Protein AF-A0AAF0PJK8-F1 (afdb_monomer_lite)

Sequence (120 aa):
MSDEDPFEDSVPDDWTVLGPFRVLKEPDWMTGTDLQIIDALGRGLTLSPTIISDNTDKSREAISRRLSTLQAAGYVEKTGRGRYEITEKGMEFLEGRVLPNDDDWAINPDDDRANEENGE

Structure (mmCIF, N/CA/C/O backbone):
data_AF-A0AAF0PJK8-F1
#
_entry.id   AF-A0AAF0PJK8-F1
#
loop_
_atom_site.group_PDB
_atom_site.id
_atom_site.type_symbol
_atom_site.label_atom_id
_atom_site.label_alt_id
_atom_site.label_comp_id
_atom_site.label_asym_id
_atom_site.label_entity_id
_atom_site.label_seq_id
_atom_site.pdbx_PDB_ins_code
_atom_site.Cartn_x
_atom_site.Cartn_y
_atom_site.Cartn_z
_atom_site.occupancy
_atom_site.B_iso_or_equiv
_atom_site.auth_seq_id
_atom_site.auth_comp_id
_atom_site.auth_asym_id
_atom_site.auth_atom_id
_atom_site.pdbx_PDB_model_num
ATOM 1 N N . MET A 1 1 ? 33.435 -13.560 -31.813 1.00 39.81 1 MET A N 1
ATOM 2 C CA . MET A 1 1 ? 32.019 -13.949 -31.861 1.00 39.81 1 MET A CA 1
ATOM 3 C C . MET A 1 1 ? 31.360 -13.167 -30.757 1.00 39.81 1 MET A C 1
ATOM 5 O O . MET A 1 1 ? 31.846 -13.254 -29.640 1.00 39.81 1 MET A O 1
ATOM 9 N N . SER A 1 2 ? 30.417 -12.297 -31.097 1.00 48.19 2 SER A N 1
ATOM 10 C CA . SER A 1 2 ? 29.588 -11.642 -30.092 1.00 48.19 2 SER A CA 1
ATOM 11 C C . SER A 1 2 ? 28.671 -12.724 -29.541 1.00 48.19 2 SER A C 1
ATOM 13 O O . SER A 1 2 ? 27.986 -13.368 -30.333 1.00 48.19 2 SER A O 1
ATOM 15 N N . ASP A 1 3 ? 28.740 -12.987 -28.241 1.00 48.09 3 ASP A N 1
ATOM 16 C CA . ASP A 1 3 ? 27.721 -13.768 -27.549 1.00 48.09 3 ASP A CA 1
ATOM 17 C C . ASP A 1 3 ? 26.437 -12.931 -27.599 1.00 48.09 3 ASP A C 1
ATOM 19 O O . ASP A 1 3 ? 26.247 -12.018 -26.800 1.00 48.09 3 ASP A O 1
ATOM 23 N N . GLU A 1 4 ? 25.635 -13.132 -28.646 1.00 52.12 4 GLU A N 1
ATOM 24 C CA . GLU A 1 4 ? 24.274 -12.605 -28.709 1.00 52.12 4 GLU A CA 1
ATOM 25 C C . GLU A 1 4 ? 23.478 -13.332 -27.628 1.00 52.12 4 GLU A C 1
ATOM 27 O O . GLU A 1 4 ? 23.353 -14.560 -27.659 1.00 52.12 4 GLU A O 1
ATOM 32 N N . ASP A 1 5 ? 23.018 -12.568 -26.638 1.00 52.47 5 ASP A N 1
ATOM 33 C CA . ASP A 1 5 ? 22.211 -13.073 -25.537 1.00 52.47 5 ASP A CA 1
ATOM 34 C C . ASP A 1 5 ? 20.893 -13.619 -26.119 1.00 52.47 5 ASP A C 1
ATOM 36 O O . ASP A 1 5 ? 20.098 -12.854 -26.674 1.00 52.47 5 ASP A O 1
ATOM 40 N N . PRO A 1 6 ? 20.637 -14.939 -26.033 1.00 50.00 6 PRO A N 1
ATOM 41 C CA . PRO A 1 6 ? 19.478 -15.566 -26.663 1.00 50.00 6 PRO A CA 1
ATOM 42 C C . PRO A 1 6 ? 18.135 -15.127 -26.054 1.00 50.00 6 PRO A C 1
ATOM 44 O O . PRO A 1 6 ? 17.085 -15.555 -26.539 1.00 50.00 6 PRO A O 1
ATOM 47 N N . PHE A 1 7 ? 18.145 -14.286 -25.015 1.00 50.12 7 PHE A N 1
ATOM 48 C CA . PHE A 1 7 ? 16.954 -13.752 -24.361 1.00 50.12 7 PHE A CA 1
ATOM 49 C C . PHE A 1 7 ? 16.657 -12.278 -24.687 1.00 50.12 7 PHE A C 1
ATOM 51 O O . PHE A 1 7 ? 15.643 -11.760 -24.211 1.00 50.12 7 PHE A O 1
ATOM 58 N N . GLU A 1 8 ? 17.463 -11.614 -25.527 1.00 51.12 8 GLU A N 1
ATOM 59 C CA . GLU A 1 8 ? 17.269 -10.198 -25.895 1.00 51.12 8 GLU A CA 1
ATOM 60 C C . GLU A 1 8 ? 15.934 -9.952 -26.634 1.00 51.12 8 GLU A C 1
ATOM 62 O O . GLU A 1 8 ? 15.289 -8.923 -26.439 1.00 51.12 8 GLU A O 1
ATOM 67 N N . ASP A 1 9 ? 15.446 -10.940 -27.391 1.00 49.88 9 ASP A N 1
ATOM 68 C CA . ASP A 1 9 ? 14.241 -10.825 -28.230 1.00 49.88 9 ASP A CA 1
ATOM 69 C C . ASP A 1 9 ? 12.909 -11.107 -27.504 1.00 49.88 9 ASP A C 1
ATOM 71 O O . ASP A 1 9 ? 11.842 -11.074 -28.123 1.00 49.88 9 ASP A O 1
ATOM 75 N N . SER A 1 10 ? 12.921 -11.397 -26.196 1.00 52.22 10 SER A N 1
ATOM 76 C CA . SER A 1 10 ? 11.698 -11.791 -25.479 1.00 52.22 10 SER A CA 1
ATOM 77 C C . SER A 1 10 ? 11.593 -11.243 -24.056 1.00 52.22 10 SER A C 1
ATOM 79 O O . SER A 1 10 ? 10.958 -11.863 -23.198 1.00 52.22 10 SER A O 1
ATOM 81 N N . VAL A 1 11 ? 12.177 -10.071 -23.800 1.00 53.16 11 VAL A N 1
ATOM 82 C CA . VAL A 1 11 ? 11.889 -9.299 -22.586 1.00 53.16 11 VAL A CA 1
ATOM 83 C C . VAL A 1 11 ? 10.479 -8.708 -22.726 1.00 53.16 11 VAL A C 1
ATOM 85 O O . VAL A 1 11 ? 10.236 -7.955 -23.670 1.00 53.16 11 VAL A O 1
ATOM 88 N N . PRO A 1 12 ? 9.515 -9.036 -21.843 1.00 57.56 12 PRO A N 1
ATOM 89 C CA . PRO A 1 12 ? 8.220 -8.362 -21.849 1.00 57.56 12 PRO A CA 1
ATOM 90 C C . PRO A 1 12 ? 8.421 -6.845 -21.707 1.00 57.56 12 PRO A C 1
ATOM 92 O O . PRO A 1 12 ? 9.233 -6.429 -20.887 1.00 57.56 12 PRO A O 1
ATOM 95 N N . ASP A 1 13 ? 7.661 -6.020 -22.439 1.00 57.34 13 ASP A N 1
ATOM 96 C CA . ASP A 1 13 ? 7.760 -4.536 -22.439 1.00 57.34 13 ASP A CA 1
ATOM 97 C C . ASP A 1 13 ? 7.747 -3.883 -21.037 1.00 57.34 13 ASP A C 1
ATOM 99 O O . ASP A 1 13 ? 8.120 -2.721 -20.861 1.00 57.34 13 ASP A O 1
ATOM 103 N N . ASP A 1 14 ? 7.279 -4.621 -20.034 1.00 53.59 14 ASP A N 1
ATOM 104 C CA . ASP A 1 14 ? 7.175 -4.196 -18.644 1.00 53.59 14 ASP A CA 1
ATOM 105 C C . ASP A 1 14 ? 8.470 -4.421 -17.839 1.00 53.59 14 ASP A C 1
ATOM 107 O O . ASP A 1 14 ? 8.496 -4.177 -16.639 1.00 53.59 14 ASP A O 1
ATOM 111 N N . TRP A 1 15 ? 9.536 -4.973 -18.429 1.00 56.81 15 TRP A N 1
ATOM 112 C CA . TRP A 1 15 ? 10.755 -5.373 -17.713 1.00 56.81 15 TRP A CA 1
ATOM 113 C C . TRP A 1 15 ? 11.955 -4.557 -18.212 1.00 56.81 15 TRP A C 1
ATOM 115 O O . TRP A 1 15 ? 12.200 -4.431 -19.408 1.00 56.81 15 TRP A O 1
ATOM 125 N N . THR A 1 16 ? 12.723 -3.984 -17.286 1.00 59.72 16 THR A N 1
ATOM 126 C CA . THR A 1 16 ?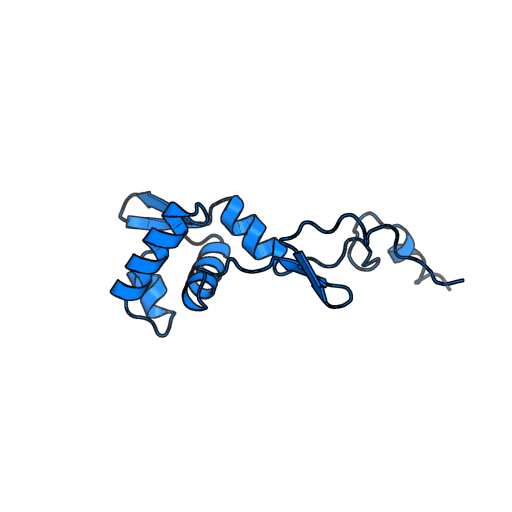 13.998 -3.303 -17.563 1.00 59.72 16 THR A CA 1
ATOM 127 C C . THR A 1 16 ? 15.157 -4.175 -17.092 1.00 59.72 16 THR A C 1
ATOM 129 O O . THR A 1 16 ? 15.151 -4.653 -15.959 1.00 59.72 16 THR A O 1
ATOM 132 N N . VAL A 1 17 ? 16.176 -4.348 -17.936 1.00 58.03 17 VAL A N 1
ATOM 133 C CA . VAL A 1 17 ? 17.398 -5.091 -17.589 1.00 58.03 17 VAL A CA 1
ATOM 134 C C . VAL A 1 17 ? 18.459 -4.121 -17.061 1.00 58.03 17 VAL A C 1
ATOM 136 O O . VAL A 1 17 ? 18.898 -3.221 -17.777 1.00 58.03 17 VAL A O 1
ATOM 139 N N . LEU A 1 18 ? 18.877 -4.295 -15.803 1.00 54.44 18 LEU A N 1
ATOM 140 C CA . LEU A 1 18 ? 19.973 -3.553 -15.167 1.00 54.44 18 LEU A CA 1
ATOM 141 C C . LEU A 1 18 ? 21.077 -4.526 -14.728 1.00 54.44 18 LEU A C 1
ATOM 143 O O . LEU A 1 18 ? 21.164 -4.906 -13.561 1.00 54.44 18 LEU A O 1
ATOM 147 N N . GLY A 1 19 ? 21.943 -4.928 -15.662 1.00 60.72 19 GLY A N 1
ATOM 148 C CA . GLY A 1 19 ? 22.983 -5.925 -15.379 1.00 60.72 19 GLY A CA 1
ATOM 149 C C . GLY A 1 19 ? 22.359 -7.288 -15.034 1.00 60.72 19 GLY A C 1
ATOM 150 O O . GLY A 1 19 ? 21.500 -7.731 -15.789 1.00 60.72 19 GLY A O 1
ATOM 151 N N . PRO A 1 20 ? 22.724 -7.948 -13.914 1.00 54.28 20 PRO A N 1
ATOM 152 C CA . PRO A 1 20 ? 22.163 -9.248 -13.527 1.00 54.28 20 PRO A CA 1
ATOM 153 C C . PRO A 1 20 ? 20.779 -9.137 -12.860 1.00 54.28 20 PRO A C 1
ATOM 155 O O . PRO A 1 20 ? 20.336 -10.077 -12.210 1.00 54.28 20 PRO A O 1
ATOM 158 N N . PHE A 1 21 ? 20.107 -7.986 -12.959 1.00 52.41 21 PHE A N 1
ATOM 159 C CA . PHE A 1 21 ? 18.809 -7.758 -12.332 1.00 52.41 21 PHE A CA 1
ATOM 160 C C . PHE A 1 21 ? 17.753 -7.447 -13.385 1.00 52.41 21 PHE A C 1
ATOM 162 O O . PHE A 1 21 ? 17.919 -6.539 -14.208 1.00 52.41 21 PHE A O 1
ATOM 169 N N . ARG A 1 22 ? 16.635 -8.172 -13.314 1.00 55.22 22 ARG A N 1
ATOM 170 C CA . ARG A 1 22 ? 15.400 -7.823 -14.018 1.00 55.22 22 ARG A CA 1
ATOM 171 C C . ARG A 1 22 ? 14.554 -6.978 -13.076 1.00 55.22 22 ARG A C 1
ATOM 173 O O . ARG A 1 22 ? 14.274 -7.385 -11.953 1.00 55.22 22 ARG A O 1
ATOM 180 N N . VAL A 1 23 ? 14.181 -5.785 -13.522 1.00 58.12 23 VAL A N 1
ATOM 181 C CA . VAL A 1 23 ? 13.380 -4.841 -12.741 1.00 58.12 23 VAL A CA 1
ATOM 182 C C . VAL A 1 23 ? 12.052 -4.645 -13.449 1.00 58.12 23 VAL A C 1
ATOM 184 O O . VAL A 1 23 ? 12.025 -4.149 -14.576 1.00 58.12 23 VAL A O 1
ATOM 187 N N . LEU A 1 24 ? 10.948 -5.002 -12.790 1.00 62.72 24 LEU A N 1
ATOM 188 C CA . LEU A 1 24 ? 9.621 -4.593 -13.247 1.00 62.72 24 LEU A CA 1
ATOM 189 C C . LEU A 1 24 ? 9.554 -3.067 -13.351 1.00 62.72 24 LEU A C 1
ATOM 191 O O . LEU A 1 24 ? 9.859 -2.343 -12.397 1.00 62.72 24 LEU A O 1
ATOM 195 N N . LYS A 1 25 ? 9.133 -2.576 -14.512 1.00 66.56 25 LYS A N 1
ATOM 196 C CA . LYS A 1 25 ? 8.840 -1.171 -14.726 1.00 66.56 25 LYS A CA 1
ATOM 197 C C . LYS A 1 25 ? 7.614 -0.825 -13.890 1.00 66.56 25 LYS A C 1
ATOM 199 O O . LYS A 1 25 ? 6.530 -1.374 -14.048 1.00 66.56 25 LYS A O 1
ATOM 204 N N . GLU A 1 26 ? 7.793 0.101 -12.957 1.00 72.94 26 GLU A N 1
ATOM 205 C CA . GLU A 1 26 ? 6.671 0.605 -12.176 1.00 72.94 26 GLU A CA 1
ATOM 206 C C . GLU A 1 26 ? 5.661 1.268 -13.130 1.00 72.94 26 GLU A C 1
ATOM 208 O O . GLU A 1 26 ? 6.067 2.069 -13.979 1.00 72.94 26 GLU A O 1
ATOM 213 N N . PRO A 1 27 ? 4.351 0.977 -13.015 1.00 81.94 27 PRO A N 1
ATOM 214 C CA . PRO A 1 27 ? 3.357 1.647 -13.837 1.00 81.94 27 PRO A CA 1
ATOM 215 C C . PRO A 1 27 ? 3.434 3.167 -13.670 1.00 81.94 27 PRO A C 1
ATOM 217 O O . PRO A 1 27 ? 3.516 3.652 -12.544 1.00 81.94 27 PRO A O 1
ATOM 220 N N . ASP A 1 28 ? 3.292 3.929 -14.757 1.00 83.19 28 ASP A N 1
ATOM 221 C CA . ASP A 1 28 ? 3.483 5.395 -14.763 1.00 83.19 28 ASP A CA 1
ATOM 222 C C . ASP A 1 28 ? 2.568 6.173 -13.783 1.00 83.19 28 ASP A C 1
ATOM 224 O O . ASP A 1 28 ? 2.790 7.349 -13.493 1.00 83.19 28 ASP A O 1
ATOM 228 N N . TRP A 1 29 ? 1.506 5.538 -13.276 1.00 87.81 29 TRP A N 1
ATOM 229 C CA . TRP A 1 29 ? 0.577 6.108 -12.293 1.00 87.81 29 TRP A CA 1
ATOM 230 C C . TRP A 1 29 ? 0.978 5.845 -10.830 1.00 87.81 29 TRP A C 1
ATOM 232 O O . TRP A 1 29 ? 0.402 6.459 -9.912 1.00 87.81 29 TRP A O 1
ATOM 242 N N . MET A 1 30 ? 1.906 4.912 -10.591 1.00 91.94 30 MET A N 1
ATOM 243 C CA . MET A 1 30 ? 2.435 4.639 -9.261 1.00 91.94 30 MET A CA 1
ATOM 244 C C . MET A 1 30 ? 3.316 5.792 -8.797 1.00 91.94 30 MET A C 1
ATOM 246 O O . MET A 1 30 ? 3.978 6.495 -9.552 1.00 91.94 30 MET A O 1
ATOM 250 N N . THR A 1 31 ? 3.282 6.005 -7.495 1.00 91.25 31 THR A N 1
ATOM 251 C CA . THR A 1 31 ? 4.060 7.010 -6.790 1.00 91.25 31 THR A CA 1
ATOM 252 C C . THR A 1 31 ? 4.893 6.313 -5.728 1.00 91.25 31 THR A C 1
ATOM 254 O O . THR A 1 31 ? 4.538 5.232 -5.261 1.00 91.25 31 THR A O 1
ATOM 257 N N . GLY A 1 32 ? 5.927 6.982 -5.216 1.00 89.44 32 GLY A N 1
ATOM 258 C CA . GLY A 1 32 ? 6.696 6.442 -4.089 1.00 89.44 32 GLY A CA 1
ATOM 259 C C . GLY A 1 32 ? 5.847 6.119 -2.848 1.00 89.44 32 GLY A C 1
ATOM 260 O O . GLY A 1 32 ? 6.225 5.268 -2.054 1.00 89.44 32 GLY A O 1
ATOM 261 N N . THR A 1 33 ? 4.671 6.743 -2.687 1.00 93.56 33 THR A N 1
ATOM 262 C CA . THR A 1 33 ? 3.741 6.394 -1.594 1.00 93.56 33 THR A CA 1
ATOM 263 C C . THR A 1 33 ? 3.079 5.035 -1.811 1.00 93.56 33 THR A C 1
ATOM 265 O O . THR A 1 33 ? 2.837 4.323 -0.845 1.00 93.56 33 THR A O 1
ATOM 268 N N . ASP A 1 34 ? 2.804 4.649 -3.056 1.00 95.56 34 ASP A N 1
ATOM 269 C CA . ASP A 1 34 ? 2.247 3.327 -3.357 1.00 95.56 34 ASP A CA 1
ATOM 270 C C . ASP A 1 34 ? 3.246 2.229 -3.053 1.00 95.56 34 ASP A C 1
ATOM 272 O O . ASP A 1 34 ? 2.886 1.233 -2.438 1.00 95.56 34 ASP A O 1
ATOM 276 N N . LEU A 1 35 ? 4.511 2.456 -3.406 1.00 91.88 35 LEU A N 1
ATOM 277 C CA . LEU A 1 35 ? 5.593 1.525 -3.106 1.00 91.88 35 LEU A CA 1
ATOM 278 C C . LEU A 1 35 ? 5.753 1.328 -1.597 1.00 91.88 35 LEU A C 1
ATOM 280 O O . LEU A 1 35 ? 5.897 0.201 -1.146 1.00 91.88 35 LEU A O 1
ATOM 284 N N . GLN A 1 36 ? 5.667 2.408 -0.811 1.00 92.50 36 GLN A N 1
ATOM 285 C CA . GLN A 1 36 ? 5.695 2.323 0.654 1.00 92.50 36 GLN A CA 1
ATOM 286 C C . GLN A 1 36 ? 4.510 1.524 1.210 1.00 92.50 36 GLN A C 1
ATOM 288 O O . GLN A 1 36 ? 4.673 0.755 2.153 1.00 92.50 36 GLN A O 1
ATOM 293 N N . ILE A 1 37 ? 3.316 1.687 0.629 1.00 95.62 37 ILE A N 1
ATOM 294 C CA . ILE A 1 37 ? 2.127 0.921 1.024 1.00 95.62 37 ILE A CA 1
ATOM 295 C C . ILE A 1 37 ? 2.302 -0.565 0.688 1.00 95.62 37 ILE A C 1
ATOM 297 O O . ILE A 1 37 ? 2.022 -1.409 1.538 1.00 95.62 37 ILE A O 1
ATOM 301 N N . ILE A 1 38 ? 2.758 -0.883 -0.528 1.00 94.31 38 ILE A N 1
ATOM 302 C CA . ILE A 1 38 ? 2.978 -2.262 -0.980 1.00 94.31 38 ILE A CA 1
ATOM 303 C C . ILE A 1 38 ? 4.064 -2.933 -0.129 1.00 94.31 38 ILE A C 1
ATOM 305 O O . ILE A 1 38 ? 3.825 -4.033 0.353 1.00 94.31 38 ILE A O 1
ATOM 309 N N . ASP A 1 39 ? 5.193 -2.267 0.148 1.00 91.44 39 ASP A N 1
ATOM 310 C CA . ASP A 1 39 ? 6.252 -2.802 1.026 1.00 91.44 39 ASP A CA 1
ATOM 311 C C . ASP A 1 39 ? 5.734 -3.092 2.442 1.00 91.44 39 ASP A C 1
ATOM 313 O O . ASP A 1 39 ? 5.995 -4.152 3.011 1.00 91.44 39 ASP A O 1
ATOM 317 N N . ALA A 1 40 ? 4.949 -2.171 3.011 1.00 93.62 40 ALA A N 1
ATOM 318 C CA . ALA A 1 40 ? 4.399 -2.341 4.350 1.00 93.62 40 ALA A CA 1
A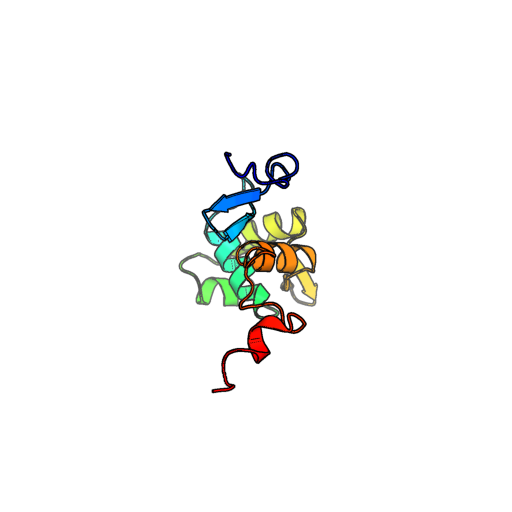TOM 319 C C . ALA A 1 40 ? 3.450 -3.549 4.441 1.00 93.62 40 ALA A C 1
ATOM 321 O O . ALA A 1 40 ? 3.489 -4.290 5.424 1.00 93.62 40 ALA A O 1
ATOM 322 N N . LEU A 1 41 ? 2.603 -3.754 3.427 1.00 95.31 41 LEU A N 1
ATOM 323 C CA . LEU A 1 41 ? 1.657 -4.874 3.374 1.00 95.31 41 LEU A CA 1
ATOM 324 C C . LEU A 1 41 ? 2.332 -6.196 2.971 1.00 95.31 41 LEU A C 1
ATOM 326 O O . LEU A 1 41 ? 1.945 -7.247 3.480 1.00 95.31 41 LEU A O 1
ATOM 330 N N . GLY A 1 42 ? 3.368 -6.143 2.128 1.00 93.44 42 GLY A N 1
ATOM 331 C CA . GLY A 1 42 ? 4.138 -7.292 1.631 1.00 93.44 42 GLY A CA 1
ATOM 332 C C . GLY A 1 42 ? 4.865 -8.088 2.712 1.00 93.44 42 GLY A C 1
ATOM 333 O O . GLY A 1 42 ? 5.232 -9.238 2.510 1.00 93.44 42 GLY A O 1
ATOM 334 N N . ARG A 1 43 ? 4.977 -7.534 3.921 1.00 90.25 43 ARG A N 1
ATOM 335 C CA . ARG A 1 43 ? 5.463 -8.235 5.122 1.00 90.25 43 ARG A CA 1
ATOM 336 C C . ARG A 1 43 ? 4.432 -9.208 5.722 1.00 90.25 43 ARG A C 1
ATOM 338 O O . ARG A 1 43 ? 4.582 -9.617 6.872 1.00 90.25 43 ARG A O 1
ATOM 345 N N . GLY A 1 44 ? 3.359 -9.525 4.994 1.00 89.69 44 GLY A N 1
ATOM 346 C CA . GLY A 1 44 ? 2.245 -10.353 5.468 1.00 89.69 44 GLY A CA 1
ATOM 347 C C . GLY A 1 44 ? 1.370 -9.656 6.515 1.00 89.69 44 GLY A C 1
ATOM 348 O O . GLY A 1 44 ? 0.771 -10.314 7.366 1.00 89.69 44 GLY A O 1
ATOM 349 N N . LEU A 1 45 ? 1.331 -8.319 6.509 1.00 93.25 45 LEU A N 1
ATOM 350 C CA . LEU A 1 45 ? 0.626 -7.529 7.518 1.00 93.25 45 LEU A CA 1
ATOM 351 C C . LEU A 1 45 ? -0.747 -7.065 7.025 1.00 93.25 45 LEU A C 1
ATOM 353 O O . LEU A 1 45 ? -0.874 -6.435 5.980 1.00 93.25 45 LEU A O 1
ATOM 357 N N . THR A 1 46 ? -1.767 -7.242 7.865 1.00 96.38 46 THR A N 1
ATOM 358 C CA . THR A 1 46 ? -3.083 -6.615 7.687 1.00 96.38 46 THR A CA 1
ATOM 359 C C . THR A 1 46 ? -3.086 -5.224 8.328 1.00 96.38 46 THR A C 1
ATOM 361 O O . THR A 1 46 ? -3.132 -5.105 9.557 1.00 96.38 46 THR A O 1
ATOM 364 N N . LEU A 1 47 ? -3.088 -4.133 7.565 1.00 97.00 47 LEU A N 1
ATOM 365 C CA . LEU A 1 47 ? -2.930 -2.781 8.130 1.00 97.00 47 LEU A CA 1
ATOM 366 C C . LEU A 1 47 ? -4.137 -1.878 7.869 1.00 97.00 47 LEU A C 1
ATOM 368 O O . LEU A 1 47 ? -4.817 -1.977 6.854 1.00 97.00 47 LEU A O 1
ATOM 372 N N . SER A 1 48 ? -4.431 -0.982 8.813 1.00 97.31 48 SER A N 1
ATOM 373 C CA . SER A 1 48 ? -5.401 0.095 8.581 1.00 97.31 48 SER A CA 1
ATOM 374 C C . SER A 1 48 ? -4.702 1.316 7.966 1.00 97.31 48 SER A C 1
ATOM 376 O O . SER A 1 48 ? -3.496 1.481 8.167 1.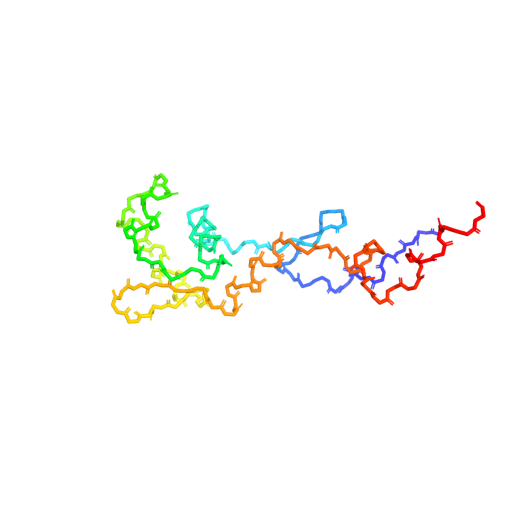00 97.31 48 SER A O 1
ATOM 378 N N . PRO A 1 49 ? -5.439 2.227 7.298 1.00 97.12 49 PRO A N 1
ATOM 379 C CA . PRO A 1 49 ? -4.857 3.464 6.777 1.00 97.12 49 PRO A CA 1
ATOM 380 C C . PRO A 1 49 ? -4.143 4.305 7.841 1.00 97.12 49 PRO A C 1
ATOM 382 O O . PRO A 1 49 ? -3.175 4.986 7.529 1.00 97.12 49 PRO A O 1
ATOM 385 N N . THR A 1 50 ? -4.615 4.257 9.092 1.00 97.19 50 THR A N 1
ATOM 386 C CA . THR A 1 50 ? -3.987 4.969 10.211 1.00 97.19 50 THR A CA 1
ATOM 387 C C . THR A 1 50 ? -2.616 4.384 10.525 1.00 97.19 50 THR A C 1
ATOM 389 O O . THR A 1 50 ? -1.648 5.124 10.544 1.00 97.19 50 THR A O 1
ATOM 392 N N . ILE A 1 51 ? -2.507 3.058 10.662 1.00 96.12 51 ILE A N 1
ATOM 393 C CA . ILE A 1 51 ? -1.223 2.415 10.986 1.00 96.12 51 ILE A CA 1
ATOM 394 C C . ILE A 1 51 ? -0.197 2.632 9.870 1.00 96.12 51 ILE A C 1
ATOM 396 O O . ILE A 1 51 ? 0.971 2.870 10.148 1.00 96.12 51 ILE A O 1
ATOM 400 N N . ILE A 1 52 ? -0.621 2.597 8.605 1.00 95.62 52 ILE A N 1
ATOM 401 C CA . ILE A 1 52 ? 0.272 2.909 7.480 1.00 95.62 52 ILE A CA 1
ATOM 402 C C . ILE A 1 52 ? 0.713 4.381 7.536 1.00 95.62 52 ILE A C 1
ATOM 404 O O . ILE A 1 52 ? 1.887 4.682 7.350 1.00 95.62 52 ILE A O 1
ATOM 408 N N . SER A 1 53 ? -0.208 5.303 7.827 1.00 96.31 53 SER A N 1
ATOM 409 C CA . SER A 1 53 ? 0.108 6.728 7.989 1.00 96.31 53 SER A CA 1
ATOM 410 C C . SER A 1 53 ? 1.087 6.981 9.136 1.00 96.31 53 SER A C 1
ATOM 412 O O . SER A 1 53 ? 1.999 7.770 8.964 1.00 96.31 53 SER A O 1
ATOM 414 N N . ASP A 1 54 ? 0.966 6.270 10.259 1.00 94.00 54 ASP A N 1
ATOM 415 C CA . ASP A 1 54 ? 1.870 6.418 11.409 1.00 94.00 54 ASP A CA 1
ATOM 416 C C . ASP A 1 54 ? 3.315 5.982 11.098 1.00 94.00 54 ASP A C 1
ATOM 418 O O . ASP A 1 54 ? 4.248 6.389 11.786 1.00 94.00 54 ASP A O 1
ATOM 422 N N . ASN A 1 55 ? 3.504 5.153 10.065 1.00 88.75 55 ASN A N 1
ATOM 423 C CA . ASN A 1 55 ? 4.804 4.620 9.644 1.00 88.75 55 ASN A CA 1
ATOM 424 C C . ASN A 1 55 ? 5.302 5.228 8.320 1.00 88.75 55 ASN A C 1
ATOM 426 O O . ASN A 1 55 ? 6.289 4.760 7.756 1.00 88.75 55 ASN A O 1
ATOM 430 N N . THR A 1 56 ? 4.624 6.258 7.810 1.00 85.56 56 THR A N 1
ATOM 431 C CA . THR A 1 56 ? 4.998 6.972 6.583 1.00 85.56 56 THR A CA 1
ATOM 432 C C . THR A 1 56 ? 4.936 8.479 6.820 1.00 85.56 56 THR A C 1
ATOM 434 O O . THR A 1 56 ? 4.181 8.959 7.656 1.00 85.56 56 THR A O 1
ATOM 437 N N . ASP A 1 57 ? 5.655 9.281 6.036 1.00 87.12 57 ASP A N 1
ATOM 438 C CA . ASP A 1 57 ? 5.560 10.751 6.121 1.00 87.12 57 ASP A CA 1
ATOM 439 C C . ASP A 1 57 ? 4.292 11.308 5.433 1.00 87.12 57 ASP A C 1
ATOM 441 O O . ASP A 1 57 ? 4.300 12.392 4.837 1.00 87.12 57 ASP A O 1
ATOM 445 N N . LYS A 1 58 ? 3.198 10.534 5.407 1.00 92.62 58 LYS A N 1
ATOM 446 C CA . LYS A 1 58 ? 1.979 10.816 4.635 1.00 92.62 58 LYS A CA 1
ATOM 447 C C . LYS A 1 58 ? 0.756 10.828 5.534 1.00 92.62 58 LYS A C 1
ATOM 449 O O . LYS A 1 58 ? 0.630 10.023 6.448 1.00 92.62 58 LYS A O 1
ATOM 454 N N . SER A 1 59 ? -0.189 11.722 5.231 1.00 96.31 59 SER A N 1
ATOM 455 C CA . SER A 1 59 ? -1.446 11.789 5.977 1.00 96.31 59 SER A CA 1
ATOM 456 C C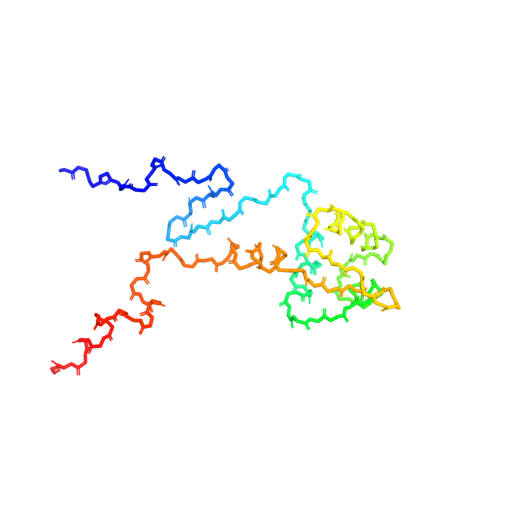 . SER A 1 59 ? -2.328 10.572 5.706 1.00 96.31 59 SER A C 1
ATOM 458 O O . SER A 1 59 ? -2.318 9.993 4.615 1.00 96.31 59 SER A O 1
ATOM 460 N N . ARG A 1 60 ? -3.180 10.238 6.674 1.00 96.50 60 ARG A N 1
ATOM 461 C CA . ARG A 1 60 ? -4.167 9.162 6.561 1.00 96.50 60 ARG A CA 1
ATOM 462 C C . ARG A 1 60 ? -5.079 9.321 5.341 1.00 96.50 60 ARG A C 1
ATOM 464 O O . ARG A 1 60 ? -5.454 8.326 4.718 1.00 96.50 60 ARG A O 1
ATOM 471 N N . GLU A 1 61 ? -5.453 10.548 4.984 1.00 97.25 61 GLU A N 1
ATOM 472 C CA . GLU A 1 61 ? -6.267 10.845 3.799 1.00 97.25 61 GLU A CA 1
ATOM 473 C C . GLU A 1 61 ? -5.503 10.531 2.512 1.00 97.25 61 GLU A C 1
ATOM 475 O O . GLU A 1 61 ? -6.077 9.943 1.594 1.00 97.25 61 GLU A O 1
ATOM 480 N N . ALA A 1 62 ? -4.215 10.885 2.445 1.00 96.19 62 ALA A N 1
ATOM 481 C CA . ALA A 1 62 ? -3.360 10.556 1.309 1.00 96.19 62 ALA A CA 1
ATOM 482 C C . ALA A 1 62 ? -3.217 9.035 1.157 1.00 96.19 62 ALA A C 1
ATOM 484 O O . ALA A 1 62 ? -3.457 8.509 0.069 1.00 96.19 62 ALA A O 1
ATOM 485 N N . ILE A 1 63 ? -2.949 8.326 2.258 1.00 97.88 63 ILE A N 1
ATOM 486 C CA . ILE A 1 63 ? -2.886 6.860 2.290 1.00 97.88 63 ILE A CA 1
ATOM 487 C C . ILE A 1 63 ? -4.210 6.234 1.843 1.00 97.88 63 ILE A C 1
ATOM 489 O O . ILE A 1 63 ? -4.219 5.343 1.001 1.00 97.88 63 ILE A O 1
ATOM 493 N N . SER A 1 64 ? -5.346 6.730 2.335 1.00 97.69 64 SER A N 1
ATOM 494 C CA . SER A 1 64 ? -6.665 6.193 1.968 1.00 97.69 64 SER A CA 1
ATOM 495 C C . SER A 1 64 ? -6.961 6.339 0.471 1.00 97.69 64 SER A C 1
ATOM 497 O O . SER A 1 64 ? -7.539 5.435 -0.136 1.00 97.69 64 SER A O 1
ATOM 499 N N . ARG A 1 65 ? -6.545 7.457 -0.143 1.00 97.56 65 ARG A N 1
ATOM 500 C CA . ARG A 1 65 ? -6.671 7.672 -1.594 1.00 97.56 65 ARG A CA 1
ATOM 501 C C . ARG A 1 65 ? -5.800 6.690 -2.371 1.00 97.56 65 ARG A C 1
ATOM 503 O O . ARG A 1 65 ? -6.306 6.051 -3.285 1.00 97.56 65 ARG A O 1
ATOM 510 N N . ARG A 1 66 ? -4.531 6.529 -1.978 1.00 97.94 66 ARG A N 1
ATOM 511 C CA . ARG A 1 66 ? -3.612 5.591 -2.641 1.00 97.94 66 ARG A CA 1
ATOM 512 C C . ARG A 1 66 ? -4.048 4.134 -2.483 1.00 97.94 66 ARG A C 1
ATOM 514 O O . ARG A 1 66 ? -4.079 3.425 -3.476 1.00 97.94 66 ARG A O 1
ATOM 521 N N . LEU A 1 67 ? -4.510 3.716 -1.303 1.00 98.06 67 LEU A N 1
ATOM 522 C CA . LEU A 1 67 ? -5.093 2.382 -1.092 1.00 98.06 67 LEU A CA 1
ATOM 523 C C . LEU A 1 67 ? -6.287 2.118 -2.013 1.00 98.06 67 LEU A C 1
ATOM 525 O O . LEU A 1 67 ? -6.408 1.025 -2.548 1.00 98.06 67 LEU A O 1
ATOM 529 N N . SER A 1 68 ? -7.138 3.122 -2.241 1.00 97.56 68 SER A N 1
ATOM 530 C CA . SER A 1 68 ? -8.255 2.997 -3.188 1.00 97.56 68 SER A CA 1
ATOM 531 C C . SER A 1 68 ? -7.759 2.792 -4.625 1.00 97.56 68 SER A C 1
ATOM 533 O O . SER A 1 68 ? -8.288 1.943 -5.338 1.00 97.56 68 SER A O 1
ATOM 535 N N . THR A 1 69 ? -6.725 3.531 -5.043 1.00 97.75 69 THR A N 1
ATOM 536 C CA . THR A 1 69 ? -6.091 3.370 -6.363 1.00 97.75 69 THR A CA 1
ATOM 537 C C . THR A 1 69 ? -5.438 1.995 -6.516 1.00 97.75 69 THR A C 1
ATOM 539 O O . THR A 1 69 ? -5.693 1.303 -7.497 1.00 97.75 69 THR A O 1
ATOM 542 N N . LEU A 1 70 ? -4.641 1.571 -5.533 1.00 97.56 70 LEU A N 1
ATOM 543 C CA . LEU A 1 70 ? -3.978 0.266 -5.514 1.00 97.56 70 LEU A CA 1
ATOM 544 C C . LEU A 1 70 ? -4.984 -0.886 -5.514 1.00 97.56 70 LEU A C 1
ATOM 546 O O . LEU A 1 70 ? -4.768 -1.887 -6.194 1.00 97.56 70 LEU A O 1
ATOM 550 N N . GLN A 1 71 ? -6.095 -0.731 -4.789 1.00 98.00 71 GLN A N 1
ATOM 551 C CA . GLN A 1 71 ? -7.177 -1.708 -4.770 1.00 98.00 71 GLN A CA 1
ATOM 552 C C . GLN A 1 71 ? -7.858 -1.803 -6.136 1.00 98.00 71 GLN A C 1
ATOM 554 O O . GLN A 1 71 ? -8.089 -2.903 -6.627 1.00 98.00 71 GLN A O 1
ATOM 559 N N . ALA A 1 72 ? -8.143 -0.667 -6.779 1.00 97.12 72 ALA A N 1
ATOM 560 C CA . ALA A 1 72 ? -8.712 -0.650 -8.126 1.00 97.12 72 ALA A CA 1
ATOM 561 C C . ALA A 1 72 ? -7.776 -1.293 -9.165 1.00 97.12 72 ALA A C 1
ATOM 563 O O . ALA A 1 72 ? -8.246 -1.920 -10.109 1.00 97.12 72 ALA A O 1
ATOM 564 N N . ALA A 1 73 ? -6.462 -1.166 -8.973 1.00 94.69 73 ALA A N 1
ATOM 565 C CA . ALA A 1 73 ? -5.448 -1.794 -9.814 1.00 94.69 73 ALA A CA 1
ATOM 566 C C . ALA A 1 73 ? -5.130 -3.257 -9.422 1.00 94.69 73 ALA A C 1
ATOM 568 O O . ALA A 1 73 ? -4.371 -3.928 -10.128 1.00 94.69 73 ALA A O 1
ATOM 569 N N . GLY A 1 74 ? -5.720 -3.762 -8.333 1.00 96.38 74 GLY A N 1
ATOM 570 C CA . GLY A 1 74 ? -5.621 -5.153 -7.892 1.00 96.38 74 GLY A CA 1
ATOM 571 C C . GLY A 1 74 ? -4.331 -5.524 -7.162 1.00 96.38 74 GLY A C 1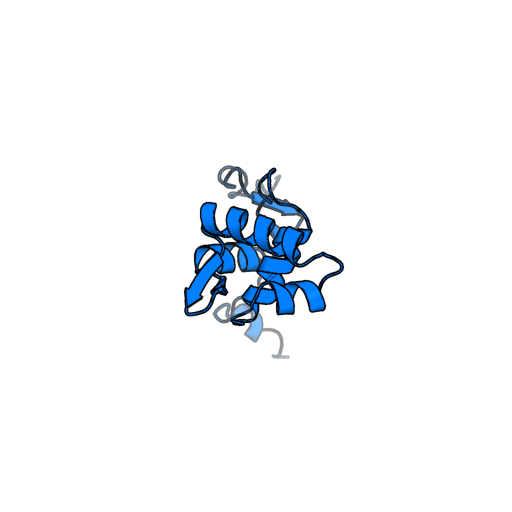
ATOM 572 O O . GLY A 1 74 ? -4.009 -6.699 -7.138 1.00 96.38 74 GLY A O 1
ATOM 573 N N . TYR A 1 75 ? -3.581 -4.567 -6.605 1.00 95.94 75 TYR A N 1
ATOM 574 C CA . TYR A 1 75 ? -2.357 -4.856 -5.831 1.00 95.94 75 TYR A CA 1
ATOM 575 C C . TYR A 1 75 ? -2.651 -5.145 -4.356 1.00 95.94 75 TYR A C 1
ATOM 577 O O . TYR A 1 75 ? -1.940 -5.908 -3.704 1.00 95.94 75 TYR A O 1
ATOM 585 N N . VAL A 1 76 ? -3.714 -4.548 -3.824 1.00 98.00 76 VAL A N 1
ATOM 586 C CA . VAL A 1 76 ? -4.145 -4.710 -2.432 1.00 98.00 76 VAL A CA 1
ATOM 587 C C . VAL A 1 76 ? -5.635 -4.995 -2.400 1.00 98.00 76 VAL A C 1
ATOM 589 O O . VAL A 1 76 ? -6.373 -4.597 -3.301 1.00 98.00 76 VAL A O 1
ATOM 592 N N . GLU A 1 77 ? -6.103 -5.616 -1.331 1.00 98.00 77 GLU A N 1
ATOM 593 C CA . GLU A 1 77 ? -7.526 -5.816 -1.106 1.00 98.00 77 GLU A CA 1
ATOM 594 C C . GLU A 1 77 ? -7.949 -5.321 0.268 1.00 98.00 77 GLU A C 1
ATOM 596 O O . GLU A 1 77 ? -7.167 -5.267 1.216 1.00 98.00 77 GLU A O 1
ATOM 601 N N . LYS A 1 78 ? -9.211 -4.900 0.362 1.00 97.31 78 LYS A N 1
ATOM 602 C CA . LYS A 1 78 ? -9.788 -4.409 1.606 1.00 97.31 78 LYS A CA 1
ATOM 603 C C . LYS A 1 78 ? -10.436 -5.562 2.350 1.00 97.31 78 LYS A C 1
ATOM 605 O O . LYS A 1 78 ? -11.431 -6.119 1.891 1.00 97.31 78 LYS A O 1
ATOM 610 N N . THR A 1 79 ? -9.935 -5.844 3.541 1.00 94.38 79 THR A N 1
ATOM 611 C CA . THR A 1 79 ? -10.492 -6.861 4.423 1.00 94.38 79 THR A CA 1
ATOM 612 C C . THR A 1 79 ? -11.551 -6.273 5.357 1.00 94.38 79 THR A C 1
ATOM 614 O O . THR A 1 79 ? -11.861 -5.069 5.367 1.00 94.38 79 THR A O 1
ATOM 617 N N . GLY A 1 80 ? -12.157 -7.143 6.168 1.00 87.31 80 GLY A N 1
ATOM 618 C CA . GLY A 1 80 ? -13.123 -6.733 7.180 1.00 87.31 80 GLY A CA 1
ATOM 619 C C . GLY A 1 80 ? -12.570 -5.636 8.100 1.00 87.31 80 GLY A C 1
ATOM 620 O O . GLY A 1 80 ? -11.401 -5.637 8.479 1.00 87.31 80 GLY A O 1
ATOM 621 N N . ARG A 1 81 ? -13.440 -4.700 8.509 1.00 90.25 81 ARG A N 1
ATOM 622 C CA . ARG A 1 81 ? -13.119 -3.567 9.410 1.00 90.25 81 ARG A CA 1
ATOM 623 C C . ARG A 1 81 ? -12.217 -2.479 8.809 1.00 90.25 81 ARG A C 1
ATOM 625 O O . ARG A 1 81 ? -11.659 -1.673 9.548 1.00 90.25 81 ARG A O 1
ATOM 632 N N . GLY A 1 82 ? -12.115 -2.405 7.482 1.00 94.25 82 GLY A N 1
ATOM 633 C CA . GLY A 1 82 ? -11.426 -1.302 6.805 1.00 94.25 82 GLY A CA 1
ATOM 634 C C . GLY A 1 82 ? -9.903 -1.374 6.871 1.00 9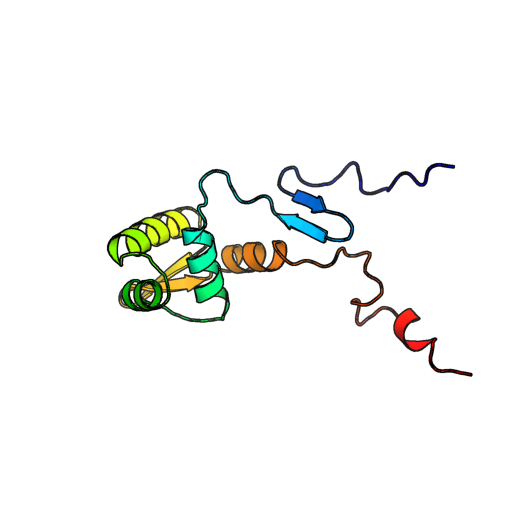4.25 82 GLY A C 1
ATOM 635 O O . GLY A 1 82 ? -9.241 -0.339 6.783 1.00 94.25 82 GLY A O 1
ATOM 636 N N . ARG A 1 83 ? -9.372 -2.585 7.039 1.00 97.25 83 ARG A N 1
ATOM 637 C CA . ARG A 1 83 ? -7.951 -2.894 6.892 1.00 97.25 83 ARG A CA 1
ATOM 638 C C . ARG A 1 83 ? -7.683 -3.391 5.473 1.00 97.25 83 ARG A C 1
ATOM 640 O O . ARG A 1 83 ? -8.624 -3.651 4.726 1.00 97.25 83 ARG A O 1
ATOM 647 N N . TYR A 1 84 ? -6.413 -3.478 5.120 1.00 98.31 84 TYR A N 1
ATOM 648 C CA . TYR A 1 84 ? -5.948 -3.909 3.815 1.00 98.31 84 TYR A CA 1
ATOM 649 C C . TYR A 1 84 ? -4.861 -4.963 3.963 1.00 98.31 84 TYR A C 1
ATOM 651 O O . TYR A 1 84 ? -4.125 -4.949 4.953 1.00 98.31 84 TYR A O 1
ATOM 659 N N . GLU A 1 85 ? -4.792 -5.844 2.976 1.00 97.94 85 GLU A N 1
ATOM 660 C CA . GLU A 1 85 ? -3.770 -6.877 2.800 1.00 97.94 85 GLU A CA 1
ATOM 661 C C . GLU A 1 85 ? -3.236 -6.803 1.369 1.00 97.94 85 GLU A C 1
ATOM 663 O O . GLU A 1 85 ? -3.897 -6.262 0.472 1.00 97.94 85 GLU A O 1
ATOM 668 N N . ILE A 1 86 ? -2.014 -7.292 1.168 1.00 97.44 86 ILE A N 1
ATOM 669 C CA . ILE A 1 86 ? -1.448 -7.445 -0.170 1.00 97.44 86 ILE A CA 1
ATOM 670 C C . ILE A 1 86 ? -2.142 -8.614 -0.878 1.00 97.44 86 ILE A C 1
ATOM 672 O O . ILE A 1 86 ? -2.472 -9.619 -0.254 1.00 97.44 86 ILE A O 1
ATOM 676 N N . THR A 1 87 ? -2.387 -8.468 -2.175 1.00 97.00 87 THR A N 1
ATOM 677 C CA . THR A 1 87 ? -2.882 -9.568 -3.021 1.00 97.00 87 THR A CA 1
ATOM 678 C C . THR A 1 87 ? -1.713 -10.379 -3.578 1.00 97.00 87 THR A C 1
ATOM 680 O O . THR A 1 87 ? -0.573 -9.925 -3.524 1.00 97.00 87 THR A O 1
ATOM 683 N N . GLU A 1 88 ? -1.997 -11.522 -4.200 1.00 92.00 88 GLU A N 1
ATOM 684 C CA . GLU A 1 88 ? -1.003 -12.302 -4.952 1.00 92.00 88 GLU A CA 1
ATOM 685 C C . GLU A 1 88 ? -0.295 -11.452 -6.019 1.00 92.00 88 GLU A C 1
ATOM 687 O O . GLU A 1 88 ? 0.921 -11.308 -5.972 1.00 92.00 88 GLU A O 1
ATOM 692 N N . LYS A 1 89 ? -1.051 -10.736 -6.864 1.00 89.69 89 LYS A N 1
ATOM 693 C CA . LYS A 1 89 ? -0.500 -9.771 -7.835 1.00 89.69 89 LYS A CA 1
ATOM 694 C C . LYS A 1 89 ? 0.390 -8.708 -7.179 1.00 89.69 89 LYS A C 1
ATOM 696 O O . LYS A 1 89 ? 1.387 -8.269 -7.748 1.00 89.69 89 LYS A O 1
ATOM 701 N N . GLY A 1 90 ? -0.005 -8.228 -6.001 1.00 92.62 90 GLY A N 1
ATOM 702 C CA . GLY A 1 90 ? 0.788 -7.276 -5.229 1.00 92.62 90 GLY A CA 1
ATOM 703 C C . GLY A 1 90 ? 2.124 -7.856 -4.779 1.00 92.62 90 GLY A C 1
ATOM 704 O O . GLY A 1 90 ? 3.135 -7.157 -4.839 1.00 92.62 90 GLY A O 1
ATOM 705 N N . MET A 1 91 ? 2.113 -9.119 -4.356 1.00 91.62 91 MET A N 1
ATOM 706 C CA . MET A 1 91 ? 3.299 -9.852 -3.933 1.00 91.62 91 MET A CA 1
ATOM 707 C C . MET A 1 91 ? 4.224 -10.137 -5.117 1.00 91.62 91 MET A C 1
ATOM 709 O O . MET A 1 91 ? 5.393 -9.784 -5.045 1.00 91.62 91 MET A O 1
ATOM 713 N N . GLU A 1 92 ? 3.691 -10.632 -6.237 1.00 85.81 92 GLU A N 1
ATOM 714 C CA . GLU A 1 92 ? 4.441 -10.835 -7.486 1.00 85.81 92 GLU A CA 1
ATOM 715 C C . GLU A 1 92 ? 5.106 -9.541 -7.965 1.00 85.81 92 GLU A C 1
ATOM 717 O O . GLU A 1 92 ? 6.257 -9.541 -8.388 1.00 85.81 92 GLU A O 1
ATOM 722 N N . PHE A 1 93 ? 4.407 -8.406 -7.863 1.00 84.88 93 PHE A N 1
ATOM 723 C CA . PHE A 1 93 ? 4.986 -7.103 -8.186 1.00 84.88 93 PHE A CA 1
ATOM 724 C C . PHE A 1 93 ? 6.124 -6.709 -7.234 1.00 84.88 93 PHE A C 1
ATOM 726 O O . PHE A 1 93 ? 7.110 -6.112 -7.666 1.00 84.88 93 PHE A O 1
ATOM 733 N N . LEU A 1 94 ? 5.996 -7.011 -5.940 1.00 86.31 94 LEU A N 1
ATOM 734 C CA . LEU A 1 94 ? 7.026 -6.715 -4.944 1.00 86.31 94 LEU A CA 1
ATOM 735 C C . LEU A 1 94 ? 8.261 -7.611 -5.124 1.00 86.31 94 LEU A C 1
ATOM 737 O O . LEU A 1 94 ? 9.382 -7.113 -5.063 1.00 86.31 94 LEU A O 1
ATOM 741 N N . GLU A 1 95 ? 8.055 -8.900 -5.385 1.00 80.69 95 GLU A N 1
ATOM 742 C CA . GLU A 1 95 ? 9.105 -9.888 -5.657 1.00 80.69 95 GLU A CA 1
ATOM 743 C C . GLU A 1 95 ? 9.774 -9.634 -7.012 1.00 80.69 95 GLU A C 1
ATOM 745 O O . GLU A 1 95 ? 10.994 -9.634 -7.103 1.00 80.69 95 GLU A O 1
ATOM 750 N N . GLY A 1 96 ? 9.005 -9.280 -8.045 1.00 69.75 96 GLY A N 1
ATOM 751 C CA . GLY A 1 96 ? 9.499 -8.889 -9.369 1.00 69.75 96 GLY A CA 1
ATOM 752 C C . GLY A 1 96 ? 10.281 -7.566 -9.403 1.00 69.75 96 GLY A C 1
ATOM 753 O O . GLY A 1 96 ? 10.916 -7.247 -10.409 1.00 69.75 96 GLY A O 1
ATOM 754 N N . ARG A 1 97 ? 10.276 -6.784 -8.311 1.00 64.06 97 ARG A N 1
ATOM 755 C CA . ARG A 1 97 ? 11.230 -5.673 -8.106 1.00 64.06 97 ARG A CA 1
ATOM 756 C C . ARG A 1 97 ? 12.595 -6.147 -7.593 1.00 64.06 97 ARG A C 1
ATOM 758 O O . ARG A 1 97 ? 13.533 -5.352 -7.607 1.00 64.06 97 ARG A O 1
ATOM 765 N N . VAL A 1 98 ? 12.708 -7.393 -7.132 1.00 52.53 98 VAL A N 1
ATOM 766 C CA . VAL A 1 98 ? 13.928 -8.008 -6.591 1.00 52.53 98 VAL A CA 1
ATOM 767 C C . VAL A 1 98 ? 14.009 -9.471 -7.052 1.00 52.53 98 VAL A C 1
ATOM 769 O O . VAL A 1 98 ? 13.925 -10.388 -6.240 1.00 52.53 98 VAL A O 1
ATOM 772 N N . LEU A 1 99 ? 14.186 -9.703 -8.355 1.00 49.62 99 LEU A N 1
ATOM 773 C CA . LEU A 1 99 ? 14.611 -11.018 -8.839 1.00 49.62 99 LEU A CA 1
ATOM 774 C C . LEU A 1 99 ? 16.111 -10.979 -9.157 1.00 49.62 99 LEU A C 1
ATOM 776 O O . LEU A 1 99 ? 16.544 -10.114 -9.931 1.00 49.62 99 LEU A O 1
ATOM 780 N N . PRO A 1 100 ? 16.918 -11.897 -8.591 1.00 46.81 100 PRO A N 1
ATOM 781 C CA . PRO A 1 100 ? 18.149 -12.304 -9.252 1.00 46.81 100 PRO A CA 1
ATOM 782 C C . PRO A 1 100 ? 17.783 -12.787 -10.656 1.00 46.81 100 PRO A C 1
ATOM 784 O O . PRO A 1 100 ? 16.755 -13.442 -10.825 1.00 46.81 100 PRO A O 1
ATOM 787 N N . ASN A 1 101 ? 18.566 -12.439 -11.674 1.00 50.44 101 ASN A N 1
ATOM 788 C CA . ASN A 1 101 ? 18.370 -13.045 -12.987 1.00 50.44 101 ASN A CA 1
ATOM 789 C C . ASN A 1 101 ? 18.471 -14.576 -12.850 1.00 50.44 101 ASN A C 1
ATOM 791 O O . ASN A 1 101 ? 19.297 -15.060 -12.080 1.00 50.44 101 ASN A O 1
ATOM 795 N N . ASP A 1 102 ? 17.671 -15.329 -13.609 1.00 53.91 102 ASP A N 1
ATOM 796 C CA . ASP A 1 102 ? 17.685 -16.803 -13.588 1.00 53.91 102 ASP A CA 1
ATOM 797 C C . ASP A 1 102 ? 19.068 -17.391 -13.977 1.00 53.91 102 ASP A C 1
ATOM 799 O O . ASP A 1 102 ? 19.329 -18.572 -13.763 1.00 53.91 102 ASP A O 1
ATOM 803 N N . ASP A 1 103 ? 19.977 -16.551 -14.492 1.00 51.59 103 ASP A N 1
ATOM 804 C CA . ASP A 1 103 ? 21.387 -16.856 -14.778 1.00 51.59 103 ASP A CA 1
ATOM 805 C C . ASP A 1 103 ? 22.347 -16.619 -13.586 1.00 51.59 103 ASP A C 1
ATOM 807 O O . ASP A 1 103 ? 23.568 -16.756 -13.727 1.00 51.59 103 ASP A O 1
ATOM 811 N N . ASP A 1 104 ? 21.841 -16.247 -12.405 1.00 52.47 104 ASP A N 1
ATOM 812 C CA . ASP A 1 104 ? 22.634 -16.150 -11.175 1.00 52.47 104 ASP A CA 1
ATOM 813 C C . ASP A 1 104 ? 22.830 -17.546 -10.553 1.00 52.47 104 ASP A C 1
ATOM 815 O O . ASP A 1 104 ? 22.086 -18.007 -9.683 1.00 52.47 104 ASP A O 1
ATOM 819 N N . TRP A 1 105 ? 23.873 -18.225 -11.033 1.00 53.53 105 TRP A N 1
ATOM 820 C CA . TRP A 1 105 ? 24.356 -19.545 -10.599 1.00 53.53 105 TRP A CA 1
ATOM 821 C C . TRP A 1 105 ? 24.598 -19.683 -9.083 1.00 53.53 105 TRP A C 1
ATOM 823 O O . TRP A 1 105 ? 24.767 -20.798 -8.594 1.00 53.53 105 TRP A O 1
ATOM 833 N N . ALA A 1 106 ? 24.617 -18.585 -8.319 1.00 48.19 106 ALA A N 1
ATOM 834 C CA . ALA A 1 106 ? 24.790 -18.608 -6.869 1.00 48.19 106 ALA A CA 1
ATOM 835 C C . ALA A 1 106 ? 23.478 -18.818 -6.084 1.00 48.19 106 ALA A C 1
ATOM 837 O O . ALA A 1 106 ? 23.526 -18.982 -4.862 1.00 48.19 106 ALA A O 1
ATOM 838 N N . ILE A 1 107 ? 22.311 -18.775 -6.743 1.00 47.44 107 ILE A N 1
ATOM 839 C CA . ILE A 1 107 ? 20.999 -18.716 -6.066 1.00 47.44 107 ILE A CA 1
ATOM 840 C C . ILE A 1 107 ? 20.063 -19.871 -6.465 1.00 47.44 107 ILE A C 1
ATOM 842 O O . ILE A 1 107 ? 18.972 -19.994 -5.914 1.00 47.44 107 ILE A O 1
ATOM 846 N N . ASN A 1 108 ? 20.484 -20.782 -7.345 1.00 49.59 108 ASN A N 1
ATOM 847 C CA . ASN A 1 108 ? 19.693 -21.970 -7.659 1.00 49.59 108 ASN A CA 1
ATOM 848 C C . ASN A 1 108 ? 19.995 -23.113 -6.659 1.00 49.59 108 ASN A C 1
ATOM 850 O O . ASN A 1 108 ? 21.082 -23.689 -6.712 1.00 49.59 108 ASN A O 1
ATOM 854 N N . PRO A 1 109 ? 19.062 -23.473 -5.751 1.00 46.44 109 PRO A N 1
ATOM 855 C CA . PRO A 1 109 ? 19.271 -24.545 -4.773 1.00 46.44 109 PRO A CA 1
ATOM 856 C C . PRO A 1 109 ? 19.368 -25.946 -5.402 1.00 46.44 109 PRO A C 1
ATOM 858 O O . PRO A 1 109 ? 19.783 -26.873 -4.710 1.00 46.44 109 PRO A O 1
ATOM 861 N N . ASP A 1 110 ? 19.012 -26.083 -6.684 1.00 52.84 110 ASP A N 1
ATOM 862 C CA . ASP A 1 110 ? 19.121 -27.310 -7.478 1.00 52.84 110 ASP A CA 1
ATOM 863 C C . ASP A 1 110 ? 20.307 -27.267 -8.481 1.00 52.84 110 ASP A C 1
ATOM 865 O O . ASP A 1 110 ? 20.420 -28.156 -9.326 1.00 52.84 110 ASP A O 1
ATOM 869 N N . ASP A 1 111 ? 21.189 -26.249 -8.434 1.00 55.00 111 ASP A N 1
ATOM 870 C CA . ASP A 1 111 ? 22.412 -26.199 -9.259 1.00 55.00 111 ASP A CA 1
ATOM 871 C C . ASP A 1 111 ? 23.588 -26.892 -8.548 1.00 55.00 111 ASP A C 1
ATOM 873 O O . ASP A 1 111 ? 24.218 -26.363 -7.627 1.00 55.00 111 ASP A O 1
ATOM 877 N N . ASP A 1 112 ? 23.908 -28.096 -9.025 1.00 57.38 112 ASP A N 1
ATOM 878 C CA . ASP A 1 112 ? 24.990 -28.949 -8.528 1.00 57.38 112 ASP A CA 1
ATOM 879 C C . ASP A 1 112 ? 26.390 -28.293 -8.602 1.00 57.38 112 ASP A C 1
ATOM 881 O O . ASP A 1 112 ? 27.304 -28.731 -7.896 1.00 57.38 112 ASP A O 1
ATOM 885 N N . ARG A 1 113 ? 26.586 -27.215 -9.386 1.00 57.56 113 ARG A N 1
ATOM 886 C CA . ARG A 1 113 ? 27.873 -26.489 -9.462 1.00 57.56 113 ARG A CA 1
ATOM 887 C C . ARG A 1 113 ? 28.260 -25.802 -8.152 1.00 57.56 113 ARG A C 1
ATOM 889 O O . ARG A 1 113 ? 29.448 -25.605 -7.903 1.00 57.56 113 ARG A O 1
ATOM 896 N N . ALA A 1 114 ? 27.296 -25.472 -7.288 1.00 52.75 114 ALA A N 1
ATOM 897 C CA . ALA A 1 114 ? 27.569 -24.867 -5.982 1.00 52.75 114 ALA A CA 1
ATOM 898 C C . ALA A 1 114 ? 28.222 -25.847 -4.982 1.00 52.75 114 ALA A C 1
ATOM 900 O O . ALA A 1 114 ? 28.741 -25.423 -3.947 1.00 52.75 114 ALA A O 1
ATOM 901 N N . ASN A 1 115 ? 28.224 -27.153 -5.280 1.00 52.44 115 ASN A N 1
ATOM 902 C CA . ASN A 1 115 ? 28.768 -28.197 -4.410 1.00 52.44 115 ASN A CA 1
ATOM 903 C C . ASN A 1 115 ? 30.147 -28.734 -4.858 1.00 52.44 115 ASN A C 1
ATOM 905 O O . ASN A 1 115 ? 30.683 -29.633 -4.210 1.00 52.44 115 ASN A O 1
ATOM 909 N N . GLU A 1 116 ? 30.749 -28.202 -5.930 1.00 50.72 116 GLU A N 1
ATOM 910 C CA . GLU A 1 116 ? 32.032 -28.709 -6.456 1.00 50.72 116 GLU A CA 1
ATOM 911 C C . GLU A 1 116 ? 33.282 -27.931 -5.990 1.00 50.72 116 GLU A C 1
ATOM 913 O O . GLU A 1 116 ? 34.387 -28.460 -6.088 1.00 50.72 116 GLU A O 1
ATOM 918 N N . GLU A 1 117 ? 33.164 -26.744 -5.382 1.00 50.75 117 GLU A N 1
ATOM 919 C CA . GLU A 1 117 ? 34.337 -25.930 -4.984 1.00 50.75 117 GLU A CA 1
ATOM 920 C C . GLU A 1 117 ? 34.811 -26.097 -3.519 1.00 50.75 117 GLU A C 1
ATOM 922 O O . GLU A 1 117 ? 35.394 -25.183 -2.943 1.00 50.75 117 GLU A O 1
ATOM 927 N N . ASN A 1 118 ? 34.611 -27.256 -2.880 1.00 47.62 118 ASN A N 1
ATOM 928 C CA . ASN A 1 118 ? 35.231 -27.548 -1.567 1.00 47.62 118 ASN A CA 1
ATOM 929 C C . ASN A 1 118 ? 35.932 -28.914 -1.497 1.00 47.62 118 ASN A C 1
ATOM 931 O O . ASN A 1 118 ? 36.019 -29.530 -0.433 1.00 47.62 118 ASN A O 1
ATOM 935 N N . GLY A 1 119 ? 36.441 -29.394 -2.629 1.00 50.66 119 GLY A N 1
ATOM 936 C CA . GLY A 1 119 ? 37.202 -30.634 -2.704 1.00 50.66 119 GLY A CA 1
ATOM 937 C C . GLY A 1 119 ? 38.562 -30.452 -3.356 1.00 50.66 119 GLY A C 1
ATOM 938 O O . GLY A 1 119 ? 38.728 -30.928 -4.469 1.00 50.66 119 GLY A O 1
ATOM 939 N N . GLU A 1 120 ? 39.509 -29.809 -2.665 1.00 40.44 120 GLU A N 1
ATOM 940 C CA . GLU A 1 120 ? 40.950 -30.144 -2.697 1.00 40.44 120 GLU A CA 1
ATOM 941 C C . GLU A 1 120 ? 41.726 -29.475 -1.550 1.00 40.44 120 GLU A C 1
ATOM 943 O O . GLU A 1 120 ? 41.584 -28.248 -1.345 1.00 40.44 120 GLU A O 1
#

Radius of gyration: 19.04 Å; chains: 1; bounding box: 54×42×43 Å

Foldseek 3Di:
DPPPPPCPVPDPPQWDDDDQAIAGNDPPPDDVLLVLVLVVQLVVDWAALVRSVVVDVDDSVRSVVSQVVCVVVPQWDADPPRTIHGDPVSNCNVVNRDDRRPPPLVPDPPNCVVVPPPDD

InterPro domains:
  IPR011991 ArsR-like helix-turn-helix domain [cd00090] (33-89)
  IPR013668 Ribonuclease R winged-helix domain [PF08461] (58-94)
  IPR036388 Winged helix-like DNA-binding domain superfamily [G3DSA:1.10.10.10] (22-104)
  IPR036390 Winged helix DNA-binding domain superfamily [SSF46785] (34-95)

pLDDT: mean 76.59, std 20.47, range [39.81, 98.31]

Organism: NCBI:txid121872

Secondary structure (DSSP, 8-state):
-----TTGGG--TTEEEETTEEEEPPPTT--HHHHHHHHHHHTT--B-HHHHHHTSSS-HHHHHHHHHHHHHTTSEEE-GGG-EEE-HHHHHHHHTTSEEPTT-TTS-TT-GGGGSTT--